Protein AF-A0A0F9KY48-F1 (afdb_monomer_lite)

Organism: NCBI:txid412755

pLDDT: mean 82.31, std 13.44, range [53.28, 97.0]

Structure (mmCIF, N/CA/C/O backbone):
data_AF-A0A0F9KY48-F1
#
_entry.id   AF-A0A0F9KY48-F1
#
loop_
_atom_site.group_PDB
_atom_site.id
_atom_site.type_symbol
_atom_site.label_atom_id
_atom_site.label_alt_id
_atom_site.label_comp_id
_atom_site.label_asym_id
_atom_site.label_entity_id
_atom_site.label_seq_id
_atom_site.pdbx_PDB_ins_code
_atom_site.Cartn_x
_atom_site.Cartn_y
_atom_site.Cartn_z
_atom_site.occupancy
_atom_site.B_iso_or_equiv
_atom_site.auth_seq_id
_atom_site.auth_comp_id
_atom_site.auth_asym_id
_atom_site.auth_atom_id
_atom_site.pdbx_PDB_model_num
ATOM 1 N N . MET A 1 1 ? -14.312 -4.588 14.160 1.00 62.59 1 MET A N 1
ATOM 2 C CA . MET A 1 1 ? -12.917 -4.925 13.793 1.00 62.59 1 MET A CA 1
ATOM 3 C C . MET A 1 1 ? -12.801 -4.973 12.282 1.00 62.59 1 MET A C 1
ATOM 5 O O . MET A 1 1 ? -13.635 -5.613 11.648 1.00 62.59 1 MET A O 1
ATOM 9 N N . LYS A 1 2 ? -11.810 -4.280 11.716 1.00 82.38 2 LYS A N 1
ATOM 10 C CA . LYS A 1 2 ? -11.504 -4.332 10.280 1.00 82.38 2 LYS A CA 1
ATOM 11 C C . LYS A 1 2 ? -10.859 -5.690 9.968 1.00 82.38 2 LYS A C 1
ATOM 13 O O . LYS A 1 2 ? -10.122 -6.212 10.801 1.00 82.38 2 LYS A O 1
ATOM 18 N N . LYS A 1 3 ? -11.197 -6.290 8.825 1.00 90.94 3 LYS A N 1
ATOM 19 C CA . LYS A 1 3 ? -10.709 -7.614 8.403 1.00 90.94 3 LYS A CA 1
ATOM 20 C C . LYS A 1 3 ? -9.907 -7.482 7.113 1.00 90.94 3 LYS A C 1
ATOM 22 O O . LYS A 1 3 ? -10.180 -6.581 6.321 1.00 90.94 3 LYS A O 1
ATOM 27 N N . TRP A 1 4 ? -8.963 -8.398 6.918 1.00 94.56 4 TRP A N 1
ATOM 28 C CA . TRP A 1 4 ? -8.283 -8.573 5.640 1.00 94.56 4 TRP A CA 1
ATOM 29 C C . TRP A 1 4 ? -9.277 -9.019 4.566 1.00 94.56 4 TRP A C 1
ATOM 31 O O . TRP A 1 4 ? -10.133 -9.869 4.816 1.00 94.56 4 TRP A O 1
ATOM 41 N N . GLN A 1 5 ? -9.166 -8.421 3.387 1.00 97.00 5 GLN A N 1
ATOM 42 C CA . GLN A 1 5 ? -10.033 -8.633 2.232 1.00 97.00 5 GLN A CA 1
ATOM 43 C C . GLN A 1 5 ? -9.180 -8.842 0.975 1.00 97.00 5 GLN A C 1
ATOM 45 O O . GLN A 1 5 ? -8.056 -8.341 0.934 1.00 97.00 5 GLN A O 1
ATOM 50 N N . PRO A 1 6 ? -9.682 -9.537 -0.063 1.00 96.94 6 PRO A N 1
ATOM 51 C CA . PRO A 1 6 ? -8.952 -9.698 -1.320 1.00 96.94 6 PRO A CA 1
ATOM 52 C C . PRO A 1 6 ? -8.598 -8.345 -1.939 1.00 96.94 6 PRO A C 1
ATOM 54 O O . PRO A 1 6 ? -9.467 -7.475 -2.038 1.00 96.94 6 PRO A O 1
ATOM 57 N N . ILE A 1 7 ? -7.361 -8.171 -2.413 1.00 95.50 7 ILE A N 1
ATOM 58 C CA . ILE A 1 7 ? -6.892 -6.896 -2.985 1.00 95.50 7 ILE A CA 1
ATOM 59 C C . ILE A 1 7 ? -7.760 -6.388 -4.148 1.00 95.50 7 ILE A C 1
ATOM 61 O O . ILE A 1 7 ? -7.911 -5.186 -4.341 1.00 95.50 7 ILE A O 1
ATOM 65 N N . ALA A 1 8 ? -8.403 -7.293 -4.894 1.00 96.12 8 ALA A N 1
ATOM 66 C CA . ALA A 1 8 ? -9.299 -6.952 -6.001 1.00 96.12 8 ALA A CA 1
ATOM 67 C C . ALA A 1 8 ? -10.512 -6.102 -5.575 1.00 96.12 8 ALA A C 1
ATOM 69 O O . ALA A 1 8 ? -11.131 -5.457 -6.416 1.00 96.12 8 ALA A O 1
ATOM 70 N N . THR A 1 9 ? -10.842 -6.099 -4.280 1.00 96.94 9 THR A N 1
ATOM 71 C CA . THR A 1 9 ? -11.949 -5.327 -3.691 1.00 96.94 9 THR A CA 1
ATOM 72 C C . THR A 1 9 ? -11.516 -3.977 -3.119 1.00 96.94 9 THR A C 1
ATOM 74 O O . THR A 1 9 ? -12.356 -3.227 -2.628 1.00 96.94 9 THR A O 1
ATOM 77 N N . ALA A 1 10 ? -10.217 -3.670 -3.139 1.00 95.88 10 ALA A N 1
ATOM 78 C CA . ALA A 1 10 ? -9.688 -2.445 -2.560 1.00 95.88 10 ALA A CA 1
ATOM 79 C C . ALA A 1 10 ? -10.063 -1.201 -3.388 1.00 95.88 10 ALA A C 1
ATOM 81 O O . ALA A 1 10 ? -10.131 -1.277 -4.621 1.00 95.88 10 ALA A O 1
ATOM 82 N N . PRO A 1 11 ? -10.276 -0.044 -2.736 1.00 95.69 11 PRO A N 1
ATOM 83 C CA . PRO A 1 11 ? -10.583 1.208 -3.420 1.00 95.69 11 PRO A CA 1
ATOM 84 C C . PRO A 1 11 ? -9.386 1.697 -4.249 1.00 95.69 11 PRO A C 1
ATOM 86 O O . PRO A 1 11 ? -8.273 1.820 -3.748 1.00 95.69 11 PRO A O 1
ATOM 89 N N . LYS A 1 12 ? -9.620 1.992 -5.532 1.00 95.00 12 LYS A N 1
ATOM 90 C CA . LYS A 1 12 ? -8.602 2.484 -6.486 1.00 95.00 12 LYS A CA 1
ATOM 91 C C . LYS A 1 12 ? -8.728 3.983 -6.782 1.00 95.00 12 LYS A C 1
ATOM 93 O O . LYS A 1 12 ? -8.304 4.458 -7.834 1.00 95.00 12 LYS A O 1
ATOM 98 N N . ASP A 1 13 ? -9.368 4.708 -5.875 1.00 93.62 13 ASP A N 1
ATOM 99 C CA . ASP A 1 13 ? -9.681 6.138 -5.964 1.00 93.62 13 ASP A CA 1
ATOM 100 C C . ASP A 1 13 ? -8.662 7.026 -5.228 1.00 93.62 13 ASP A C 1
ATOM 102 O O . ASP A 1 13 ? -8.880 8.225 -5.087 1.00 93.62 13 ASP A O 1
ATOM 106 N N . GLY A 1 14 ? -7.547 6.444 -4.774 1.00 87.56 14 GLY A N 1
ATOM 107 C CA . GLY A 1 14 ? -6.529 7.129 -3.976 1.00 87.56 14 GLY A CA 1
ATOM 108 C C . GLY A 1 14 ? -6.741 7.016 -2.464 1.00 87.56 14 GLY A C 1
ATOM 109 O O . GLY A 1 14 ? -5.925 7.530 -1.709 1.00 87.56 14 GLY A O 1
ATOM 110 N N . THR A 1 15 ? -7.788 6.324 -2.001 1.00 93.19 15 THR A N 1
ATOM 111 C CA . THR A 1 15 ? -7.974 6.031 -0.574 1.00 93.19 15 THR A CA 1
ATOM 112 C C . THR A 1 15 ? -6.807 5.211 -0.018 1.00 93.19 15 THR A C 1
ATOM 114 O O . THR A 1 15 ? -6.468 4.153 -0.554 1.00 93.19 15 THR A O 1
ATOM 117 N N . ASN A 1 16 ? -6.246 5.661 1.106 1.00 93.25 16 ASN A N 1
ATOM 118 C CA . ASN A 1 16 ? -5.184 4.941 1.799 1.00 93.25 16 ASN A CA 1
ATOM 119 C C . ASN A 1 16 ? -5.717 3.688 2.509 1.00 93.25 16 ASN A C 1
ATOM 121 O O . ASN A 1 16 ? -6.750 3.693 3.188 1.00 93.25 16 ASN A O 1
ATOM 125 N N . ILE A 1 17 ? -4.966 2.602 2.372 1.00 94.50 17 ILE A N 1
ATOM 126 C CA . ILE A 1 17 ? -5.262 1.278 2.910 1.00 94.50 17 ILE A CA 1
ATOM 127 C C . ILE A 1 17 ? -4.019 0.684 3.565 1.00 94.50 17 ILE A C 1
ATOM 129 O O . ILE A 1 17 ? -2.898 1.115 3.319 1.00 94.50 17 ILE A O 1
ATOM 133 N N . LEU A 1 18 ? -4.210 -0.346 4.379 1.00 94.19 18 LEU A N 1
ATOM 134 C CA . LEU A 1 18 ? -3.122 -1.185 4.860 1.00 94.19 18 LEU A CA 1
ATOM 135 C C . LEU A 1 18 ? -2.947 -2.387 3.933 1.00 94.19 18 LEU A C 1
ATOM 137 O O . LEU A 1 18 ? -3.915 -3.091 3.632 1.00 94.19 18 LEU A O 1
ATOM 141 N N . ILE A 1 19 ? -1.706 -2.645 3.535 1.00 92.50 19 ILE A N 1
ATOM 142 C CA . ILE A 1 19 ? -1.311 -3.764 2.677 1.00 92.50 19 ILE A CA 1
ATOM 143 C C . ILE A 1 19 ? -0.091 -4.486 3.262 1.00 92.50 19 ILE A C 1
ATOM 145 O O . ILE A 1 19 ? 0.752 -3.853 3.910 1.00 92.50 19 ILE A O 1
ATOM 149 N N . PRO A 1 20 ? 0.042 -5.807 3.061 1.00 89.88 20 PRO A N 1
ATOM 150 C CA . PRO A 1 20 ? 1.262 -6.517 3.399 1.00 89.88 20 PRO A CA 1
ATOM 151 C C . PRO A 1 20 ? 2.416 -6.000 2.539 1.00 89.88 20 PRO A C 1
ATOM 153 O O . PRO A 1 20 ? 2.292 -5.869 1.324 1.00 89.88 20 PRO A O 1
ATOM 156 N N . SER A 1 21 ? 3.553 -5.746 3.173 1.00 82.12 21 SER A N 1
ATOM 157 C CA . SER A 1 21 ? 4.809 -5.420 2.509 1.00 82.12 21 SER A CA 1
ATOM 158 C C . SER A 1 21 ? 5.941 -6.216 3.143 1.00 82.12 21 SER A C 1
ATOM 160 O O . SER A 1 21 ? 5.879 -6.631 4.303 1.00 82.12 21 SER A O 1
ATOM 162 N N . GLY A 1 22 ? 6.980 -6.479 2.366 1.00 70.69 22 GLY A N 1
ATOM 163 C CA . GLY A 1 22 ? 8.154 -7.195 2.832 1.00 70.69 22 GLY A CA 1
ATOM 164 C C . GLY A 1 22 ? 8.756 -8.081 1.759 1.00 70.69 22 GLY A C 1
ATOM 165 O O . GLY A 1 22 ? 8.056 -8.754 1.006 1.00 70.69 22 GLY A O 1
ATOM 166 N N . TYR A 1 23 ? 10.084 -8.113 1.744 1.00 58.28 23 TYR A N 1
ATOM 167 C CA . TYR A 1 23 ? 10.861 -9.066 0.968 1.00 58.28 23 TYR A CA 1
ATOM 168 C C . TYR A 1 23 ? 11.334 -10.197 1.891 1.00 58.28 23 TYR A C 1
ATOM 170 O O . TYR A 1 23 ? 11.883 -9.963 2.970 1.00 58.28 23 TYR A O 1
ATOM 178 N N . GLY A 1 24 ? 11.122 -11.448 1.478 1.00 62.47 24 GLY A N 1
ATOM 179 C CA . GLY A 1 24 ? 11.582 -12.622 2.222 1.00 62.47 24 GLY A CA 1
ATOM 180 C C . GLY A 1 24 ? 10.775 -12.915 3.493 1.00 62.47 24 GLY A C 1
ATOM 181 O O . GLY A 1 24 ? 9.553 -13.033 3.452 1.00 62.47 24 GLY A O 1
ATOM 182 N N . ARG A 1 25 ? 11.464 -13.115 4.626 1.00 62.38 25 ARG A N 1
ATOM 183 C CA . ARG A 1 25 ? 10.861 -13.632 5.874 1.00 62.38 25 ARG A CA 1
ATOM 184 C C . ARG A 1 25 ? 10.183 -12.568 6.750 1.00 62.38 25 ARG A C 1
ATOM 186 O O . ARG A 1 25 ? 9.455 -12.936 7.666 1.00 62.38 25 ARG A O 1
ATOM 193 N N . ASN A 1 26 ? 10.373 -11.280 6.464 1.00 70.06 26 ASN A N 1
ATOM 194 C CA . ASN A 1 26 ? 9.863 -10.184 7.294 1.00 70.06 26 ASN A CA 1
ATOM 195 C C . ASN A 1 26 ? 8.634 -9.531 6.653 1.00 70.06 26 ASN A C 1
ATOM 197 O O . ASN A 1 26 ? 8.727 -8.461 6.047 1.00 70.06 26 ASN A O 1
ATOM 201 N N . ARG A 1 27 ? 7.474 -10.181 6.794 1.00 75.06 27 ARG A N 1
ATOM 202 C CA . ARG A 1 27 ? 6.186 -9.574 6.436 1.00 75.06 27 ARG A CA 1
ATOM 203 C C . ARG A 1 27 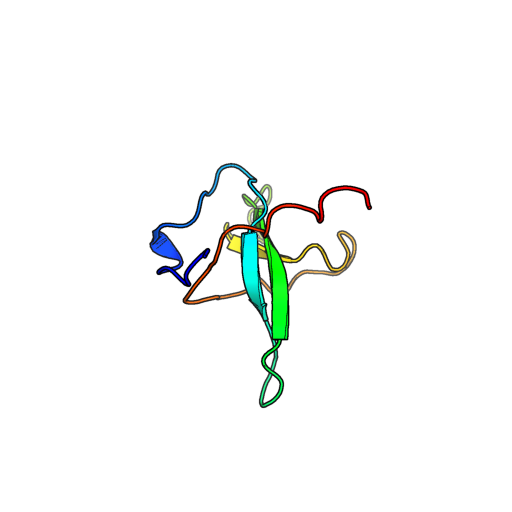? 5.811 -8.533 7.486 1.00 75.06 27 ARG A C 1
ATOM 205 O O . ARG A 1 27 ? 5.617 -8.869 8.650 1.00 75.06 27 ARG A O 1
ATOM 212 N N . HIS A 1 28 ? 5.697 -7.288 7.063 1.00 85.44 28 HIS A N 1
ATOM 213 C CA . HIS A 1 28 ? 5.129 -6.196 7.840 1.00 85.44 28 HIS A CA 1
ATOM 214 C C . HIS A 1 28 ? 3.909 -5.639 7.098 1.00 85.44 28 HIS A C 1
ATOM 216 O O . HIS A 1 28 ? 3.580 -6.067 5.994 1.00 85.44 28 HIS A O 1
ATOM 222 N N . THR A 1 29 ? 3.172 -4.739 7.736 1.00 89.19 29 THR A N 1
ATOM 223 C CA . THR A 1 29 ? 2.043 -4.045 7.107 1.00 89.19 29 THR A CA 1
ATOM 224 C C . THR A 1 29 ? 2.433 -2.590 6.919 1.00 89.19 29 THR A C 1
ATOM 226 O O . THR A 1 29 ? 2.998 -1.993 7.833 1.00 89.19 29 THR A O 1
ATOM 229 N N . VAL A 1 30 ? 2.153 -2.040 5.744 1.00 89.50 30 VAL A N 1
ATOM 230 C CA . VAL A 1 30 ? 2.399 -0.632 5.418 1.00 89.50 30 VAL A CA 1
ATOM 231 C C . VAL A 1 30 ? 1.108 0.022 4.969 1.00 89.50 30 VAL A C 1
ATOM 233 O O . VAL A 1 30 ? 0.188 -0.648 4.498 1.00 89.50 30 VAL A O 1
ATOM 236 N N . GLU A 1 31 ? 1.059 1.339 5.100 1.00 91.50 31 GLU A N 1
ATOM 237 C CA . GLU A 1 31 ? 0.070 2.150 4.411 1.00 91.50 31 GLU A CA 1
ATOM 238 C C . GLU A 1 31 ? 0.429 2.253 2.922 1.00 91.50 31 GLU A C 1
ATOM 240 O O . GLU A 1 31 ? 1.598 2.402 2.552 1.00 91.50 31 GLU A O 1
ATOM 245 N N . GLY A 1 32 ? -0.580 2.148 2.065 1.00 90.75 32 GLY A N 1
ATOM 246 C CA . GLY A 1 32 ? -0.435 2.283 0.626 1.00 90.75 32 GLY A CA 1
ATOM 247 C C . GLY A 1 32 ? -1.714 2.745 -0.053 1.00 90.75 32 GLY A C 1
ATOM 248 O O . GLY A 1 32 ? -2.784 2.770 0.553 1.00 90.75 32 GLY A O 1
ATOM 249 N N . TYR A 1 33 ? -1.591 3.112 -1.323 1.00 91.75 33 TYR A N 1
ATOM 250 C CA . TYR A 1 33 ? -2.690 3.594 -2.155 1.00 91.75 33 TYR A CA 1
ATOM 251 C C . TYR A 1 33 ? -2.504 3.153 -3.610 1.00 91.75 33 TYR A C 1
ATOM 253 O O . TYR A 1 33 ? -1.417 2.739 -4.026 1.00 91.75 33 TYR A O 1
ATOM 261 N N . TRP A 1 34 ? -3.589 3.191 -4.385 1.00 91.44 34 TRP A N 1
ATOM 262 C CA . TRP A 1 34 ? -3.542 2.894 -5.815 1.00 91.44 34 TRP A CA 1
ATOM 263 C C . TRP A 1 34 ? -3.026 4.110 -6.577 1.00 91.44 34 TRP A C 1
ATOM 265 O O . TRP A 1 34 ? -3.645 5.174 -6.541 1.00 91.44 34 TRP A O 1
ATOM 275 N N . ARG A 1 35 ? -1.927 3.940 -7.309 1.00 88.12 35 ARG A N 1
ATOM 276 C CA . ARG A 1 35 ? -1.369 4.960 -8.192 1.00 88.12 35 ARG A CA 1
ATOM 277 C C . ARG A 1 35 ? -1.664 4.589 -9.640 1.00 88.12 35 ARG A C 1
ATOM 279 O O . ARG A 1 35 ? -1.356 3.481 -10.081 1.00 88.12 35 ARG A O 1
ATOM 286 N N . ARG A 1 36 ? -2.246 5.534 -10.381 1.00 87.19 36 ARG A N 1
ATOM 287 C CA . ARG A 1 36 ? -2.307 5.454 -11.844 1.00 87.19 36 ARG A CA 1
ATOM 288 C C . ARG A 1 36 ? -0.964 5.869 -12.423 1.00 87.19 36 ARG A C 1
ATOM 290 O O . ARG A 1 36 ? -0.338 6.798 -11.915 1.00 87.19 36 ARG A O 1
ATOM 297 N N . SER A 1 37 ? -0.524 5.171 -13.457 1.00 82.06 37 SER A N 1
ATOM 298 C CA . SER A 1 37 ? 0.657 5.575 -14.198 1.00 82.06 37 SER A CA 1
ATOM 299 C C . SER A 1 37 ? 0.355 6.804 -15.049 1.00 82.06 37 SER A C 1
ATOM 301 O O . SER A 1 37 ? -0.663 6.856 -15.737 1.00 82.06 37 SER A O 1
ATOM 303 N N . GLU A 1 38 ? 1.260 7.778 -15.021 1.00 78.38 38 GLU A N 1
ATOM 304 C CA . GLU A 1 38 ? 1.233 8.951 -15.906 1.00 78.38 38 GLU A CA 1
ATOM 305 C C . GLU A 1 38 ? 2.220 8.809 -17.080 1.00 78.38 38 GLU A C 1
ATOM 307 O O . GLU A 1 38 ? 2.232 9.6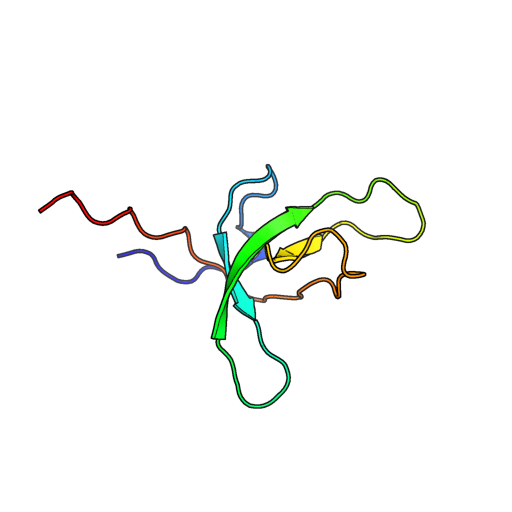40 -17.983 1.00 78.38 38 GLU A O 1
ATOM 312 N N . ASP A 1 39 ? 3.026 7.742 -17.089 1.00 72.94 39 ASP A N 1
ATOM 313 C CA . ASP A 1 39 ? 4.103 7.501 -18.051 1.00 72.94 39 ASP A CA 1
ATOM 314 C C . ASP A 1 39 ? 3.990 6.084 -18.642 1.00 72.94 39 ASP A C 1
ATOM 316 O O . ASP A 1 39 ? 3.561 5.134 -17.984 1.00 72.94 39 ASP A O 1
ATOM 320 N N . VAL A 1 40 ? 4.412 5.919 -19.892 1.00 67.50 40 VAL A N 1
ATOM 321 C CA . VAL A 1 40 ? 4.454 4.633 -20.602 1.00 67.50 40 VAL A CA 1
ATOM 322 C C . VAL A 1 40 ? 5.451 3.645 -19.994 1.00 67.50 40 VAL A C 1
ATOM 324 O O . VAL A 1 40 ? 5.307 2.440 -20.189 1.00 67.50 40 VAL A O 1
ATOM 327 N N . ALA A 1 41 ? 6.449 4.129 -19.249 1.00 73.12 41 ALA A N 1
ATOM 328 C CA . ALA A 1 41 ? 7.431 3.281 -18.569 1.00 73.12 41 ALA A CA 1
ATOM 329 C C . ALA A 1 41 ? 6.864 2.543 -17.339 1.00 73.12 41 ALA A C 1
ATOM 331 O O . ALA A 1 41 ? 7.490 1.615 -16.822 1.00 73.12 41 ALA A O 1
ATOM 332 N N . TYR A 1 42 ? 5.685 2.947 -16.870 1.00 71.19 42 TYR A N 1
ATOM 333 C CA . TYR A 1 42 ? 5.117 2.566 -15.584 1.00 71.19 42 TYR A CA 1
ATOM 334 C C . TYR A 1 42 ? 3.702 1.994 -15.76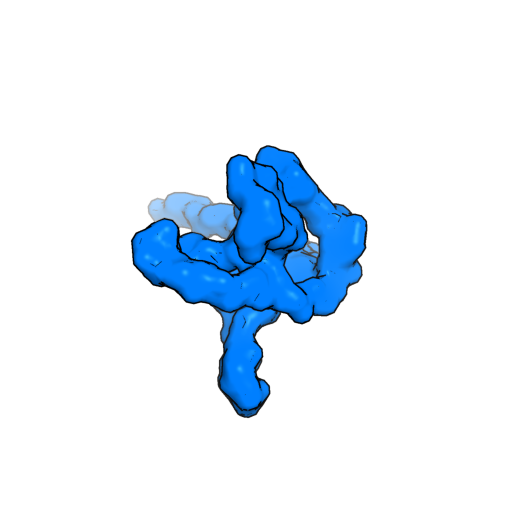7 1.00 71.19 42 TYR A C 1
ATOM 336 O O . TYR A 1 42 ? 2.997 2.312 -16.724 1.00 71.19 42 TYR A O 1
ATOM 344 N N . ARG A 1 43 ? 3.277 1.112 -14.855 1.00 81.25 43 ARG A N 1
ATOM 345 C CA . ARG A 1 43 ? 1.929 0.514 -14.855 1.00 81.25 43 ARG A CA 1
ATOM 346 C C . ARG A 1 43 ? 1.105 1.039 -13.689 1.00 81.25 43 ARG A C 1
ATOM 348 O O . ARG A 1 43 ? 1.657 1.484 -12.689 1.00 81.25 43 ARG A O 1
ATOM 355 N N . ASP A 1 44 ? -0.213 0.956 -13.783 1.00 87.25 44 ASP A N 1
ATOM 356 C CA . ASP A 1 44 ? -1.052 1.188 -12.610 1.00 87.25 44 ASP A CA 1
ATOM 357 C C . ASP A 1 44 ? -0.747 0.136 -11.533 1.00 87.25 44 ASP A C 1
ATOM 359 O O . ASP A 1 44 ? -0.542 -1.044 -11.845 1.00 87.25 44 ASP A O 1
ATOM 363 N N . GLY A 1 45 ? -0.734 0.536 -10.262 1.00 89.44 45 GLY A N 1
ATOM 364 C CA . GLY A 1 45 ? -0.453 -0.408 -9.187 1.00 89.44 45 GLY A CA 1
ATOM 365 C C . GLY A 1 45 ? -0.507 0.173 -7.782 1.00 89.44 45 GLY A C 1
ATOM 366 O O . GLY A 1 45 ? -0.718 1.368 -7.578 1.00 89.44 45 GLY A O 1
ATOM 367 N N . TRP A 1 46 ? -0.309 -0.707 -6.802 1.00 89.06 46 TRP A N 1
ATOM 368 C CA . TRP A 1 46 ? -0.226 -0.341 -5.391 1.00 89.06 46 TRP A CA 1
ATOM 369 C C . TRP A 1 46 ? 1.174 0.145 -5.045 1.00 89.06 46 TRP A C 1
ATOM 371 O O . TRP A 1 46 ? 2.172 -0.495 -5.385 1.00 89.06 46 TRP A O 1
ATOM 381 N N . VAL A 1 47 ? 1.237 1.261 -4.331 1.00 86.19 47 VAL A N 1
ATOM 382 C CA . VAL A 1 47 ? 2.479 1.852 -3.831 1.00 86.19 47 VAL A CA 1
ATOM 383 C C . VAL A 1 47 ? 2.340 2.126 -2.340 1.00 86.19 47 VAL A C 1
ATOM 385 O O . VAL A 1 47 ? 1.231 2.352 -1.855 1.00 86.19 47 VAL A O 1
ATOM 388 N N . SER A 1 48 ? 3.448 2.086 -1.603 1.00 83.75 48 SER A N 1
ATOM 389 C CA . SER A 1 48 ? 3.480 2.585 -0.228 1.00 83.75 48 SER A CA 1
ATOM 390 C C . SER A 1 48 ? 3.859 4.063 -0.202 1.00 83.75 48 SER A C 1
ATOM 392 O O . SER A 1 48 ? 4.425 4.598 -1.152 1.00 83.75 48 SER A O 1
ATOM 394 N N . CYS A 1 49 ? 3.580 4.724 0.917 1.00 67.12 49 CYS A N 1
ATOM 395 C CA . CYS A 1 49 ? 4.021 6.091 1.205 1.00 67.12 49 CYS A CA 1
ATOM 396 C C . CYS A 1 49 ? 5.530 6.212 1.519 1.00 67.12 49 CYS A C 1
ATOM 398 O O . CYS A 1 49 ? 5.980 7.266 1.967 1.00 67.12 49 CYS A O 1
ATOM 400 N N . ILE A 1 50 ? 6.320 5.151 1.301 1.00 60.91 50 ILE A N 1
ATOM 401 C CA . ILE A 1 50 ? 7.770 5.168 1.507 1.00 60.91 50 ILE A CA 1
ATOM 402 C C . ILE A 1 50 ? 8.415 5.834 0.284 1.00 60.91 50 ILE A C 1
ATOM 404 O O . ILE A 1 50 ? 8.709 5.169 -0.700 1.00 60.91 50 ILE A O 1
ATOM 408 N N . ASP A 1 51 ? 8.602 7.148 0.414 1.00 53.28 51 ASP A N 1
ATOM 409 C CA . ASP A 1 51 ? 9.397 8.060 -0.419 1.00 53.28 51 ASP A CA 1
ATOM 410 C C . ASP A 1 51 ? 8.945 8.241 -1.896 1.00 53.28 51 ASP A C 1
ATOM 412 O O . ASP A 1 51 ? 9.126 7.342 -2.720 1.00 53.28 51 ASP A O 1
ATOM 416 N N . PRO A 1 52 ? 8.380 9.412 -2.268 1.00 53.97 52 PRO A N 1
ATOM 417 C CA . PRO A 1 52 ? 7.974 9.709 -3.645 1.00 53.97 52 PRO A CA 1
ATOM 418 C C . PRO A 1 52 ? 9.150 9.835 -4.629 1.00 53.97 52 PRO A C 1
ATOM 420 O O . PRO A 1 52 ? 8.916 9.758 -5.837 1.00 53.97 52 PRO A O 1
ATOM 423 N N . ASP A 1 53 ? 10.380 10.006 -4.130 1.00 55.50 53 ASP A N 1
ATOM 424 C CA . ASP A 1 53 ? 11.598 10.198 -4.925 1.00 55.50 53 ASP A CA 1
ATOM 425 C C . ASP A 1 53 ? 12.375 8.889 -5.151 1.00 55.50 53 ASP A C 1
ATOM 427 O O . ASP A 1 53 ? 13.337 8.848 -5.925 1.00 55.50 53 ASP A O 1
ATOM 431 N N . VAL A 1 54 ? 11.958 7.787 -4.517 1.00 53.81 54 VAL A N 1
ATOM 432 C CA . VAL A 1 54 ? 12.542 6.466 -4.762 1.00 53.81 54 VAL A CA 1
ATOM 433 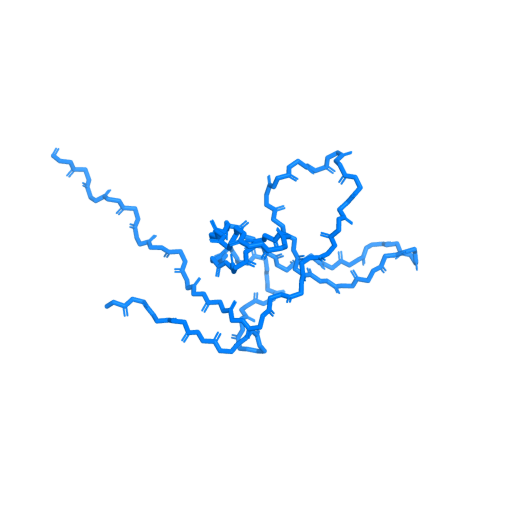C C . VAL A 1 54 ? 11.820 5.813 -5.945 1.00 53.81 54 VAL A C 1
ATOM 435 O O . VAL A 1 54 ? 10.592 5.704 -5.924 1.00 53.81 54 VAL A O 1
ATOM 438 N N . PRO A 1 55 ? 12.542 5.327 -6.978 1.00 55.72 55 PRO A N 1
ATOM 439 C CA . PRO A 1 55 ? 11.940 4.537 -8.045 1.00 55.72 55 PRO A CA 1
ATOM 440 C C . PRO A 1 55 ? 11.280 3.296 -7.437 1.00 55.72 55 PRO A C 1
ATOM 442 O O . PRO A 1 55 ? 11.933 2.343 -7.010 1.00 55.72 55 PRO A O 1
ATOM 445 N N . THR A 1 56 ? 9.956 3.363 -7.344 1.00 56.12 56 THR A N 1
ATOM 446 C CA . THR A 1 56 ? 9.099 2.397 -6.662 1.00 56.12 56 THR A CA 1
ATOM 447 C C . THR A 1 56 ? 9.275 0.993 -7.231 1.00 56.12 56 THR A C 1
ATOM 449 O O . THR A 1 56 ? 9.080 0.810 -8.436 1.00 56.12 56 THR A O 1
ATOM 452 N N . PRO A 1 57 ? 9.474 -0.047 -6.405 1.00 59.00 57 PRO A N 1
ATOM 453 C CA . PRO A 1 57 ? 8.865 -1.320 -6.724 1.00 59.00 57 PRO A CA 1
ATOM 454 C C . PRO A 1 57 ? 7.363 -1.205 -6.437 1.00 59.00 57 PRO A C 1
ATOM 456 O O . PRO A 1 57 ? 6.950 -0.904 -5.317 1.00 59.00 57 PRO A O 1
ATOM 459 N N . TYR A 1 58 ? 6.537 -1.448 -7.453 1.00 72.25 58 TYR A N 1
ATOM 460 C CA . TYR A 1 58 ? 5.118 -1.721 -7.235 1.00 72.25 58 TYR A CA 1
ATOM 461 C C . TYR A 1 58 ? 4.976 -2.859 -6.232 1.00 72.25 58 TYR A C 1
ATOM 463 O O . TYR A 1 58 ? 5.601 -3.912 -6.390 1.00 72.25 58 TYR A O 1
ATOM 471 N N . LEU A 1 59 ? 4.134 -2.654 -5.228 1.00 81.31 59 LEU A N 1
ATOM 472 C CA . LEU A 1 59 ? 3.726 -3.734 -4.352 1.00 81.31 59 LEU A CA 1
ATOM 473 C C . LEU A 1 59 ? 2.717 -4.602 -5.107 1.00 81.31 59 LEU A C 1
ATOM 475 O O . LEU A 1 59 ? 1.861 -4.094 -5.834 1.00 81.31 59 LEU A O 1
ATOM 479 N N . ASP A 1 60 ? 2.807 -5.913 -4.902 1.00 87.50 60 ASP A N 1
ATOM 480 C CA . ASP A 1 60 ? 1.835 -6.886 -5.408 1.00 87.50 60 ASP A CA 1
ATOM 481 C C . ASP A 1 60 ? 1.126 -7.579 -4.229 1.00 87.50 60 ASP A C 1
ATOM 483 O O . ASP A 1 60 ? 1.347 -8.766 -3.973 1.00 87.50 60 ASP A O 1
ATOM 487 N N . PRO A 1 61 ? 0.367 -6.824 -3.406 1.00 90.31 61 PRO A N 1
ATOM 488 C CA . PRO A 1 61 ? -0.334 -7.395 -2.267 1.00 90.31 61 PRO A CA 1
ATOM 489 C C . PRO A 1 61 ? -1.513 -8.246 -2.742 1.00 9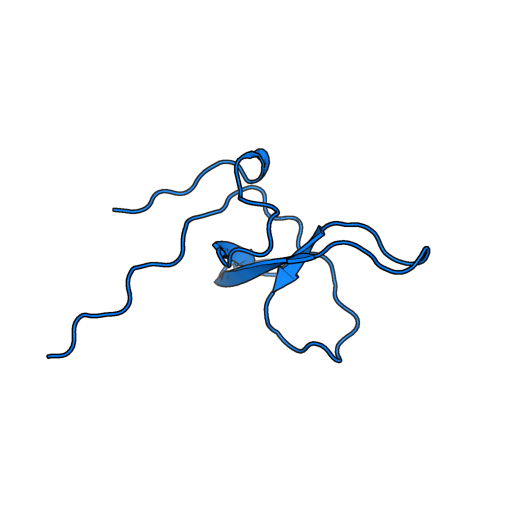0.31 61 PRO A C 1
ATOM 491 O O . PRO A 1 61 ? -2.226 -7.874 -3.667 1.00 90.31 61 PRO A O 1
ATOM 494 N N . ASP A 1 62 ? -1.772 -9.359 -2.063 1.00 93.50 62 ASP A N 1
ATOM 495 C CA . ASP A 1 62 ? -2.921 -10.242 -2.294 1.00 93.50 62 ASP A CA 1
ATOM 496 C C . ASP A 1 62 ? -4.140 -9.868 -1.433 1.00 93.50 62 ASP A C 1
ATOM 498 O O . ASP A 1 62 ? -5.290 -10.167 -1.781 1.00 93.50 62 ASP A O 1
ATOM 502 N N . VAL A 1 63 ? -3.903 -9.160 -0.327 1.00 94.94 63 VAL A N 1
ATOM 503 C CA . VAL A 1 63 ? -4.926 -8.722 0.624 1.00 94.94 63 VAL A CA 1
ATOM 504 C C . VAL A 1 63 ? -4.739 -7.273 1.066 1.00 94.94 63 VAL A C 1
ATOM 506 O O . VAL A 1 63 ? -3.647 -6.715 1.005 1.00 94.94 63 VAL A O 1
ATOM 509 N N . TRP A 1 64 ? -5.816 -6.667 1.558 1.00 95.94 64 TRP A N 1
ATOM 510 C CA . TRP A 1 64 ? -5.810 -5.334 2.157 1.00 95.94 64 TRP A CA 1
ATOM 511 C C . TRP A 1 64 ? -6.737 -5.242 3.366 1.00 95.94 64 TRP A C 1
ATOM 513 O O . TRP A 1 64 ? -7.624 -6.077 3.551 1.00 95.94 64 TRP A O 1
ATOM 523 N N . MET A 1 65 ? -6.580 -4.193 4.165 1.00 96.44 65 MET A N 1
ATOM 524 C CA . MET A 1 65 ? -7.574 -3.786 5.154 1.00 96.44 65 MET A CA 1
ATOM 525 C C . MET A 1 65 ? -7.686 -2.255 5.211 1.00 96.44 65 MET A C 1
ATOM 527 O O . MET A 1 65 ? -6.713 -1.559 4.925 1.00 96.44 65 MET A O 1
ATOM 531 N N . PRO A 1 66 ? -8.847 -1.691 5.583 1.00 95.75 66 PRO A N 1
ATOM 532 C CA . PRO A 1 66 ? -8.949 -0.250 5.775 1.00 95.75 66 PRO A CA 1
ATOM 533 C C . PRO A 1 66 ? -8.059 0.208 6.940 1.00 95.75 66 PRO A C 1
ATOM 535 O O . PRO A 1 66 ? -7.906 -0.527 7.921 1.00 95.75 66 PRO A O 1
ATOM 538 N N . LEU A 1 67 ? -7.528 1.434 6.865 1.00 92.88 67 LEU A N 1
ATOM 539 C CA . LEU A 1 67 ? -6.778 2.051 7.968 1.00 92.88 67 LEU A CA 1
ATOM 540 C C . LEU A 1 67 ? -7.617 2.052 9.249 1.00 92.88 67 LEU A C 1
ATOM 542 O O . LEU A 1 67 ? -8.800 2.370 9.158 1.00 92.88 67 LEU A O 1
ATOM 546 N N . PRO A 1 68 ? -7.085 1.697 10.432 1.00 90.19 68 PRO A N 1
ATOM 547 C CA . PRO A 1 68 ? -7.827 1.802 11.687 1.00 90.19 68 PRO A CA 1
ATOM 548 C C . PRO A 1 68 ? -8.291 3.242 11.928 1.00 90.19 68 PRO A C 1
ATOM 550 O O . PRO A 1 68 ? -7.722 4.189 11.394 1.00 90.19 68 PRO A O 1
ATOM 553 N N . GLU A 1 69 ? -9.359 3.406 12.709 1.00 90.00 69 GLU A N 1
ATOM 554 C CA . GLU A 1 69 ? -9.695 4.748 13.189 1.00 90.00 69 GLU A CA 1
ATOM 555 C C . GLU A 1 69 ? -8.531 5.265 14.044 1.00 90.00 69 GLU A C 1
ATOM 557 O O . GLU A 1 69 ? -7.974 4.480 14.825 1.00 90.00 69 GLU A O 1
ATOM 562 N N . PRO A 1 70 ? -8.152 6.547 13.907 1.00 87.31 70 PRO A N 1
ATOM 563 C CA . PRO A 1 70 ? -7.226 7.166 14.838 1.00 87.31 70 PRO A CA 1
ATOM 564 C C . PRO A 1 70 ? -7.700 6.949 16.283 1.00 87.31 70 PRO A C 1
ATOM 566 O O . PRO A 1 70 ? -8.912 6.896 16.529 1.00 87.31 70 PRO A O 1
ATOM 569 N N . PRO A 1 71 ? -6.779 6.809 17.251 1.00 88.06 71 PRO A N 1
ATOM 570 C CA . PRO A 1 71 ? -7.165 6.746 18.651 1.00 88.06 71 PRO A CA 1
ATOM 571 C C . PRO A 1 71 ? -7.971 7.998 19.000 1.00 88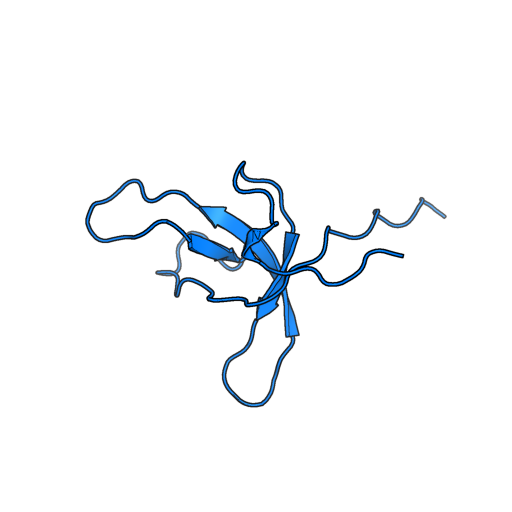.06 71 PRO A C 1
ATOM 573 O O . PRO A 1 71 ? -7.617 9.108 18.605 1.00 88.06 71 PRO A O 1
ATOM 576 N N . LYS A 1 72 ? -9.073 7.812 19.729 1.00 87.75 72 LYS A N 1
ATOM 577 C CA . LYS A 1 72 ? -9.803 8.941 20.306 1.00 87.75 72 LYS A CA 1
ATOM 578 C C . LYS A 1 72 ? -8.867 9.612 21.310 1.00 87.75 72 LYS A C 1
ATOM 580 O O . LYS A 1 72 ? -8.197 8.899 22.057 1.00 87.75 72 LYS A O 1
ATOM 585 N N . GLU A 1 73 ? -8.790 10.940 21.279 1.00 80.75 73 GLU A N 1
ATOM 586 C CA . GLU A 1 73 ? -8.017 11.713 22.256 1.00 80.75 73 GLU A CA 1
ATOM 587 C C . GLU A 1 73 ? -8.381 11.257 23.679 1.00 80.75 73 GLU A C 1
ATOM 589 O O . GLU A 1 73 ? -9.550 10.967 23.957 1.00 80.75 73 GLU A O 1
ATOM 594 N N . ALA A 1 74 ? -7.358 11.093 24.522 1.00 64.12 74 ALA A N 1
ATOM 595 C CA . ALA A 1 74 ? -7.494 10.636 25.904 1.00 64.12 74 ALA A CA 1
ATOM 596 C C . ALA A 1 74 ? -7.993 11.754 26.824 1.00 64.12 74 ALA A C 1
ATOM 598 O O . ALA A 1 74 ? -7.558 12.911 26.624 1.00 64.12 74 ALA A O 1
#

Radius of gyration: 13.34 Å; chains: 1; bounding box: 26×25×46 Å

Sequence (74 aa):
MKKWQPIATAPKDGTNILIPSGYGRNRHTVEGYWRRSEDVAYRDGWVSCIDPDVPTPYLDPDVWMPLPEPPKEA

Foldseek 3Di:
DKDKDFPVPDDQPFAKWWFWDDDDPDTDIAIWHWDCDPDPVDHTAIFGPPDPPDPDDGDDGGIIIHDDDDDDDD

Secondary structure (DSSP, 8-state):
----EEGGGS--SS--EEEEE-STT--EEEEEEEE--SSTT---EEEESS-TTS-PPPB--SEEEEPPPPPPP-